Protein AF-A0ABD7Y8E2-F1 (afdb_monomer_lite)

Organism: NCBI:txid488447

Sequence (111 aa):
MESLIPVTVEYDATTGNPLPPAVVNTWRLSVGTSLFVIDILADGSWRPAYIAPKRLGGWTMDVLPNMPPTLVDIAPSVRTWARQYGANVTNRRTPARRFPAQTASSNRTPE

pLDDT: mean 74.31, std 17.09, range [36.53, 92.38]

Secondary structure (DSSP, 8-state):
----------B-TTT-PBPPPPEEEEEEEEETTEEEEEEEETTS-EEEEEEEE-TTSSEEEEEPPPBPPPSS-HHHHHHHHHGGG-S-EEEEEEE----------------

Foldseek 3Di:
DDDPPDPDFPADPPPRHGDDFDFFWWKWKDAPQKIKIWTQGPQQKIWIKIWHADPVGDIDIDTDDIGHHDPDDPVVVVVVVCCVVHDDMDIDIDGPDPPPDPPVPPPDDDD

Structure (mmCIF, N/CA/C/O backbone):
data_AF-A0ABD7Y8E2-F1
#
_entry.id   AF-A0ABD7Y8E2-F1
#
loop_
_atom_site.group_PDB
_atom_site.id
_atom_site.type_symbol
_atom_site.label_atom_id
_atom_site.label_alt_id
_atom_site.label_comp_id
_atom_site.label_asym_id
_atom_site.label_entity_id
_atom_site.label_seq_id
_atom_site.pdbx_PDB_ins_code
_atom_site.Cartn_x
_atom_site.Cartn_y
_atom_site.Cartn_z
_atom_site.occupancy
_atom_site.B_iso_or_equiv
_atom_site.auth_seq_id
_atom_site.auth_comp_id
_atom_site.auth_asym_id
_atom_site.auth_atom_id
_atom_site.pdbx_PDB_model_num
ATOM 1 N N . MET A 1 1 ? 5.286 11.992 -31.724 1.00 39.34 1 MET A N 1
ATOM 2 C CA . MET A 1 1 ? 5.824 10.636 -31.944 1.00 39.34 1 MET A CA 1
ATOM 3 C C . MET A 1 1 ? 6.011 10.038 -30.563 1.00 39.34 1 MET A C 1
ATOM 5 O O . MET A 1 1 ? 7.005 10.318 -29.909 1.00 39.34 1 MET A O 1
ATOM 9 N N . GLU A 1 2 ? 4.971 9.393 -30.042 1.00 39.41 2 GLU A N 1
ATOM 10 C CA . GLU A 1 2 ? 4.995 8.814 -28.696 1.00 39.41 2 GLU A CA 1
ATOM 11 C C . GLU A 1 2 ? 5.803 7.517 -28.757 1.00 39.41 2 GLU A C 1
ATOM 13 O O . GLU A 1 2 ? 5.449 6.586 -29.479 1.00 39.41 2 GLU A O 1
ATOM 18 N N . SER A 1 3 ? 6.94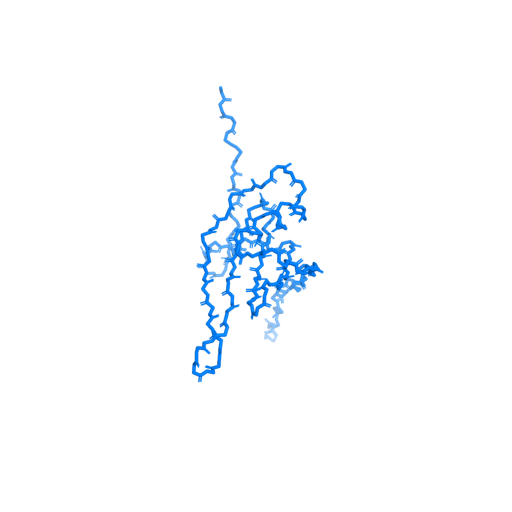9 7.498 -28.077 1.00 40.53 3 SER A N 1
ATOM 19 C CA . SER A 1 3 ? 7.791 6.310 -27.972 1.00 40.53 3 SER A CA 1
ATOM 20 C C . SER A 1 3 ? 7.110 5.323 -27.027 1.00 40.53 3 SER A C 1
ATOM 22 O O . SER A 1 3 ? 7.139 5.496 -25.808 1.00 40.53 3 SER A O 1
ATOM 24 N N . LEU A 1 4 ? 6.453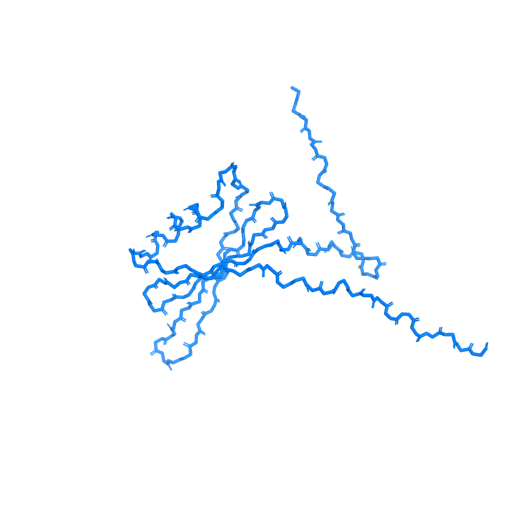 4.310 -27.591 1.00 46.62 4 LEU A N 1
ATOM 25 C CA . LEU A 1 4 ? 5.962 3.154 -26.849 1.00 46.62 4 LEU A CA 1
ATOM 26 C C . LEU A 1 4 ? 7.172 2.290 -26.488 1.00 46.62 4 LEU A C 1
ATOM 28 O O . LEU A 1 4 ? 7.611 1.460 -27.281 1.00 46.62 4 LEU A O 1
ATOM 32 N N . ILE A 1 5 ? 7.744 2.507 -25.304 1.00 50.25 5 ILE A N 1
ATOM 33 C CA . ILE A 1 5 ? 8.722 1.573 -24.741 1.00 50.25 5 ILE A CA 1
ATOM 34 C C . ILE A 1 5 ? 7.964 0.256 -24.499 1.00 50.25 5 ILE A C 1
ATOM 36 O O . ILE A 1 5 ? 6.980 0.273 -23.753 1.00 50.25 5 ILE A O 1
ATOM 40 N N . PRO A 1 6 ? 8.347 -0.873 -25.122 1.00 45.00 6 PRO A N 1
ATOM 41 C CA . PRO A 1 6 ? 7.671 -2.135 -24.873 1.00 45.00 6 PRO A CA 1
ATOM 42 C C . PRO A 1 6 ? 7.898 -2.534 -23.413 1.00 45.00 6 PRO A C 1
ATOM 44 O O . PRO A 1 6 ? 9.035 -2.690 -22.967 1.00 45.00 6 PRO A O 1
ATOM 47 N N . VAL A 1 7 ? 6.811 -2.687 -22.656 1.00 53.62 7 VAL A N 1
ATOM 48 C CA . VAL A 1 7 ? 6.859 -3.315 -21.334 1.00 53.62 7 VAL A CA 1
ATOM 49 C C . VAL A 1 7 ? 7.145 -4.795 -21.572 1.00 53.62 7 VAL A C 1
ATOM 51 O O . VAL A 1 7 ? 6.266 -5.534 -22.014 1.00 53.62 7 VAL A O 1
ATOM 54 N N . THR A 1 8 ? 8.384 -5.228 -21.340 1.00 58.47 8 THR A N 1
ATOM 55 C CA . THR A 1 8 ? 8.740 -6.649 -21.389 1.00 58.47 8 THR A CA 1
ATOM 56 C C . THR A 1 8 ? 8.017 -7.363 -20.253 1.00 58.47 8 THR A C 1
ATOM 58 O O . THR A 1 8 ? 8.401 -7.251 -19.091 1.00 58.47 8 THR A O 1
ATOM 61 N N . VAL A 1 9 ? 6.942 -8.075 -20.584 1.00 62.53 9 VAL A N 1
ATOM 62 C CA . VAL A 1 9 ? 6.290 -9.004 -19.662 1.00 62.53 9 VAL A CA 1
ATOM 63 C C . VAL A 1 9 ? 7.106 -10.289 -19.686 1.00 62.53 9 VAL A C 1
ATOM 65 O O . VAL A 1 9 ? 7.169 -10.967 -20.710 1.00 62.53 9 VAL A O 1
ATOM 68 N N . GLU A 1 10 ? 7.780 -10.597 -18.585 1.00 67.94 10 GLU A N 1
ATOM 69 C CA . GLU A 1 10 ? 8.462 -11.879 -18.428 1.00 67.94 10 GLU A CA 1
ATOM 70 C C . GLU A 1 10 ? 7.421 -12.971 -18.152 1.00 67.94 10 GLU A C 1
ATOM 72 O O . GLU A 1 10 ? 6.438 -12.723 -17.457 1.00 67.94 10 GLU A O 1
ATOM 77 N N . TYR A 1 11 ? 7.614 -14.171 -18.696 1.00 71.88 11 TYR A N 1
ATOM 78 C CA . TYR A 1 11 ? 6.691 -15.298 -18.535 1.00 71.88 11 TYR A CA 1
ATOM 79 C C . TYR A 1 11 ? 7.379 -16.446 -17.800 1.00 71.88 11 TYR A C 1
ATOM 81 O O . TYR A 1 11 ? 8.567 -16.707 -17.996 1.00 71.88 11 TYR A O 1
ATOM 89 N N . ASP A 1 12 ? 6.624 -17.150 -16.962 1.00 69.12 12 ASP A N 1
ATOM 90 C CA . ASP A 1 12 ? 7.056 -18.403 -16.363 1.00 69.12 12 ASP A CA 1
ATOM 91 C C . ASP A 1 12 ? 7.154 -19.473 -17.460 1.00 69.12 12 ASP A C 1
ATOM 93 O O . ASP A 1 12 ? 6.158 -19.831 -18.090 1.00 69.12 12 ASP A O 1
ATOM 97 N N . ALA A 1 13 ? 8.359 -19.995 -17.692 1.00 73.06 13 ALA A N 1
ATOM 98 C CA . ALA A 1 13 ? 8.631 -20.942 -18.775 1.00 73.06 13 ALA A CA 1
ATOM 99 C C . ALA A 1 13 ? 7.920 -22.304 -18.618 1.00 73.06 13 ALA A C 1
ATOM 101 O O . ALA A 1 13 ? 7.904 -23.095 -19.558 1.00 73.06 13 ALA A O 1
ATOM 102 N N . THR A 1 14 ? 7.334 -22.584 -17.451 1.00 73.31 14 THR A N 1
ATOM 103 C CA . THR A 1 14 ? 6.671 -23.858 -17.137 1.00 73.31 14 THR A CA 1
ATOM 104 C C . THR A 1 14 ? 5.156 -23.755 -17.281 1.00 73.31 14 THR A C 1
ATOM 106 O O . THR A 1 14 ? 4.499 -24.709 -17.689 1.00 73.31 14 THR A O 1
ATOM 109 N N . THR A 1 15 ? 4.587 -22.599 -16.940 1.00 77.81 15 THR A N 1
ATOM 110 C CA . THR A 1 15 ? 3.136 -22.377 -16.890 1.00 77.81 15 THR A CA 1
ATOM 111 C C . THR A 1 15 ? 2.629 -21.423 -17.966 1.00 77.81 15 THR A C 1
ATOM 113 O O . THR A 1 15 ? 1.422 -21.334 -18.167 1.00 77.81 15 THR A O 1
ATOM 116 N N . GLY A 1 16 ? 3.520 -20.701 -18.655 1.00 77.12 16 GLY A N 1
ATOM 117 C CA . GLY A 1 16 ? 3.164 -19.690 -19.654 1.00 77.12 16 GLY A CA 1
ATOM 118 C C . GLY A 1 16 ? 2.460 -18.462 -19.070 1.00 77.12 16 GLY A C 1
ATOM 119 O O . GLY A 1 16 ? 2.008 -17.600 -19.820 1.00 77.12 16 GLY A O 1
ATOM 120 N N . ASN A 1 17 ? 2.355 -18.366 -17.743 1.00 75.94 17 ASN A N 1
ATOM 121 C CA . ASN A 1 17 ? 1.741 -17.231 -17.073 1.00 75.94 17 ASN A CA 1
ATOM 122 C C . ASN A 1 17 ? 2.739 -16.075 -16.966 1.00 75.94 17 ASN A C 1
ATOM 124 O O . ASN A 1 17 ? 3.932 -16.323 -16.768 1.00 75.94 17 ASN A O 1
ATOM 128 N N . PRO A 1 18 ? 2.282 -14.815 -17.057 1.00 74.44 18 PRO A N 1
ATOM 129 C CA . PRO A 1 18 ? 3.153 -13.677 -16.811 1.00 74.44 18 PRO A CA 1
ATOM 130 C C . PRO A 1 18 ? 3.715 -13.774 -15.391 1.00 74.44 18 PRO A C 1
ATOM 132 O O . PRO A 1 18 ? 2.975 -14.024 -14.432 1.00 74.44 18 PRO A O 1
ATOM 135 N N . LEU A 1 19 ? 5.026 -13.585 -15.256 1.00 76.50 19 LEU A N 1
ATOM 136 C CA . LEU A 1 19 ? 5.668 -13.508 -13.957 1.00 76.50 19 LEU A CA 1
ATOM 137 C C . LEU A 1 19 ? 5.035 -12.358 -13.169 1.00 76.50 19 LEU A C 1
ATOM 139 O O . LEU A 1 19 ? 4.781 -11.279 -13.721 1.00 76.50 19 LEU A O 1
ATOM 143 N N . PRO A 1 20 ? 4.760 -12.561 -11.869 1.00 71.31 20 PRO A N 1
ATOM 144 C CA . PRO A 1 20 ? 4.295 -11.471 -11.039 1.00 71.31 20 PRO A CA 1
ATOM 145 C C . PRO A 1 20 ? 5.367 -10.369 -11.044 1.00 71.31 20 PRO A C 1
ATOM 147 O O . PRO A 1 20 ? 6.551 -10.674 -10.882 1.00 71.31 20 PRO A O 1
ATOM 150 N N . PRO A 1 21 ? 4.983 -9.094 -11.222 1.00 78.56 21 PRO A N 1
ATOM 151 C CA . PRO A 1 21 ? 5.950 -8.009 -11.280 1.00 78.56 21 PRO A CA 1
ATOM 152 C C . PRO A 1 21 ? 6.794 -7.965 -10.008 1.00 78.56 21 PRO A C 1
ATOM 154 O O . PRO A 1 21 ? 6.284 -8.093 -8.891 1.00 78.56 21 PRO A O 1
ATOM 157 N N . ALA A 1 22 ? 8.099 -7.791 -10.199 1.00 83.56 22 ALA A N 1
ATOM 158 C CA . ALA A 1 22 ? 9.072 -7.860 -9.123 1.00 83.56 22 ALA A CA 1
ATOM 159 C C . ALA A 1 22 ? 8.870 -6.720 -8.114 1.00 83.56 22 ALA A C 1
ATOM 161 O O . ALA A 1 22 ? 8.898 -5.542 -8.476 1.00 83.56 22 ALA A O 1
ATOM 162 N N . VAL A 1 23 ? 8.714 -7.073 -6.836 1.00 86.31 23 VAL A N 1
ATOM 163 C CA . VAL A 1 23 ? 8.678 -6.113 -5.725 1.00 86.31 23 VAL A CA 1
ATOM 164 C C . VAL A 1 23 ? 10.110 -5.736 -5.351 1.00 86.31 23 VAL A C 1
ATOM 166 O O . VAL A 1 23 ? 10.901 -6.587 -4.946 1.00 86.31 23 VAL A O 1
ATOM 169 N N . VAL A 1 24 ? 10.449 -4.452 -5.453 1.00 86.00 24 VAL A N 1
ATOM 170 C CA . VAL A 1 24 ? 11.784 -3.931 -5.114 1.00 86.00 24 VAL A CA 1
ATOM 171 C C . VAL A 1 24 ? 11.869 -3.438 -3.673 1.00 86.00 24 VAL A C 1
ATOM 173 O O . VAL A 1 24 ? 12.942 -3.429 -3.065 1.00 86.00 24 VAL A O 1
ATOM 176 N N . ASN A 1 25 ? 10.746 -3.014 -3.094 1.00 84.75 25 ASN A N 1
ATOM 177 C CA . ASN A 1 25 ? 10.710 -2.452 -1.752 1.00 84.75 25 ASN A CA 1
ATOM 178 C C . ASN A 1 25 ? 9.317 -2.589 -1.139 1.00 84.75 25 ASN A C 1
ATOM 180 O O . ASN A 1 25 ? 8.331 -2.379 -1.837 1.00 84.75 25 ASN A O 1
ATOM 184 N N . THR A 1 26 ? 9.246 -2.842 0.167 1.00 88.94 26 THR A N 1
ATOM 185 C CA . THR A 1 26 ? 7.975 -2.903 0.893 1.00 88.94 26 THR A CA 1
ATOM 186 C C . THR A 1 26 ? 7.971 -1.869 2.012 1.00 88.94 26 THR A C 1
ATOM 188 O O . THR A 1 26 ? 8.826 -1.853 2.906 1.00 88.94 26 THR A O 1
ATOM 191 N N . TRP A 1 27 ? 6.976 -0.993 1.989 1.00 88.31 27 TRP A N 1
ATOM 192 C CA . TRP A 1 27 ? 6.735 -0.023 3.048 1.00 88.31 27 TRP A CA 1
ATOM 193 C C . TRP A 1 27 ? 5.679 -0.550 4.006 1.00 88.31 27 TRP A C 1
ATOM 195 O O . TRP A 1 27 ? 4.618 -0.999 3.582 1.00 88.31 27 TRP A O 1
ATOM 205 N N . ARG A 1 28 ? 5.967 -0.478 5.307 1.00 89.69 28 ARG A N 1
ATOM 206 C CA . ARG A 1 28 ? 5.000 -0.777 6.362 1.00 89.69 28 ARG A CA 1
ATOM 207 C C . ARG A 1 28 ? 4.716 0.491 7.139 1.00 89.69 28 ARG A C 1
ATOM 209 O O . ARG A 1 28 ? 5.635 1.108 7.682 1.00 89.69 28 ARG A O 1
ATOM 216 N N . LEU A 1 29 ? 3.451 0.875 7.179 1.00 88.12 29 LEU A N 1
ATOM 217 C CA . LEU A 1 29 ? 2.997 2.068 7.875 1.00 88.12 29 LEU A CA 1
ATOM 218 C C . LEU A 1 29 ? 2.000 1.682 8.953 1.00 88.12 29 LEU A C 1
ATOM 220 O O . LEU A 1 29 ? 1.164 0.809 8.734 1.00 88.12 29 LEU A O 1
ATOM 224 N N . SER A 1 30 ? 2.055 2.383 10.075 1.00 86.56 30 SER A N 1
ATOM 225 C CA .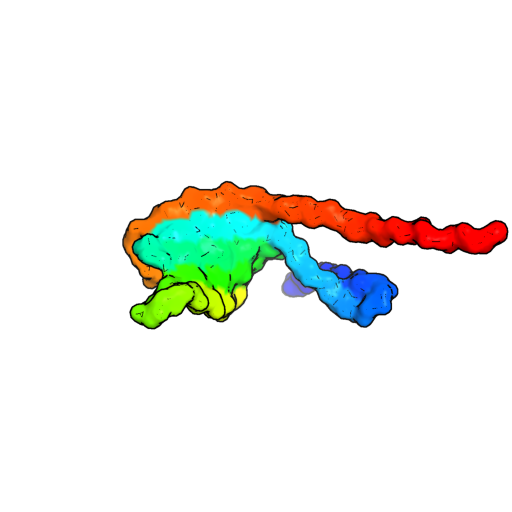 SER A 1 30 ? 1.005 2.357 11.087 1.00 86.56 30 SER A CA 1
ATOM 226 C C . SER A 1 30 ? 0.302 3.706 11.083 1.00 86.56 30 SER A C 1
ATOM 228 O O . SER A 1 30 ? 0.969 4.743 11.148 1.00 86.56 30 SER A O 1
ATOM 230 N N . VAL A 1 31 ? -1.027 3.693 11.001 1.00 83.75 31 VAL A N 1
ATOM 231 C CA . VAL A 1 31 ? -1.878 4.886 11.071 1.00 83.75 31 VAL A CA 1
ATOM 232 C C . VAL A 1 31 ? -2.984 4.615 12.084 1.00 83.75 31 VAL A C 1
ATOM 234 O O . VAL A 1 31 ? -3.905 3.837 11.833 1.00 83.75 31 VAL A O 1
ATOM 237 N N . GLY A 1 32 ? -2.866 5.217 13.269 1.00 83.19 32 GLY A N 1
ATOM 238 C CA . GLY A 1 32 ? -3.722 4.862 14.403 1.00 83.19 32 GLY A CA 1
ATOM 239 C C . GLY A 1 32 ? -3.571 3.380 14.771 1.00 83.19 32 GLY A C 1
ATOM 240 O O . GLY A 1 32 ? -2.467 2.923 15.052 1.00 83.19 32 GLY A O 1
ATOM 241 N N . THR A 1 33 ? -4.675 2.630 14.754 1.00 82.81 33 THR A N 1
ATOM 242 C CA . THR A 1 33 ? -4.711 1.175 15.012 1.00 82.81 33 THR A CA 1
ATOM 243 C C . THR A 1 33 ? -4.601 0.320 13.748 1.00 82.81 33 THR A C 1
ATOM 245 O O . THR A 1 33 ? -4.621 -0.908 13.838 1.00 82.81 33 THR A O 1
ATOM 248 N N . SER A 1 34 ? -4.484 0.950 12.579 1.00 86.50 34 SER A N 1
ATOM 249 C CA . SER A 1 34 ? -4.449 0.272 11.286 1.00 86.50 34 SER A CA 1
ATOM 250 C C . SER A 1 34 ? -3.035 0.215 10.723 1.00 86.50 34 SER A C 1
ATOM 252 O O . SER A 1 34 ? -2.179 1.050 11.028 1.00 86.50 34 SER A O 1
ATOM 254 N N . LEU A 1 35 ? -2.797 -0.775 9.872 1.00 89.56 35 LEU A N 1
ATOM 255 C CA . LEU A 1 35 ? -1.537 -1.017 9.190 1.00 89.56 35 LEU A CA 1
ATOM 256 C C . LEU A 1 35 ? -1.733 -0.891 7.680 1.00 89.56 35 LEU A C 1
ATOM 258 O O . LEU A 1 35 ? -2.749 -1.310 7.134 1.00 89.56 35 LEU A O 1
ATOM 262 N N . PHE A 1 36 ? -0.724 -0.364 7.000 1.00 89.81 36 PHE A N 1
ATOM 263 C CA . PHE A 1 36 ? -0.634 -0.390 5.547 1.00 89.81 36 PHE A CA 1
ATOM 264 C C . PHE A 1 36 ? 0.638 -1.114 5.133 1.00 89.81 36 PHE A C 1
ATOM 266 O O . PHE A 1 36 ? 1.712 -0.865 5.687 1.00 89.81 36 PHE A O 1
ATOM 273 N N . VAL A 1 37 ? 0.515 -1.990 4.143 1.00 90.88 37 VAL A N 1
ATOM 274 C CA . VAL A 1 37 ? 1.638 -2.646 3.471 1.00 90.88 37 VAL A CA 1
ATOM 275 C C . VAL A 1 37 ? 1.616 -2.191 2.024 1.00 90.88 37 VAL A C 1
ATOM 277 O O . VAL A 1 37 ? 0.596 -2.322 1.361 1.00 90.88 37 VAL A O 1
ATOM 280 N N . ILE A 1 38 ? 2.710 -1.608 1.549 1.00 91.31 38 ILE A N 1
ATOM 281 C CA . ILE A 1 38 ? 2.788 -1.054 0.198 1.00 91.31 38 ILE A CA 1
ATOM 282 C C . ILE A 1 38 ? 3.996 -1.661 -0.485 1.00 91.31 38 ILE A C 1
ATOM 284 O O . ILE A 1 38 ? 5.138 -1.341 -0.141 1.00 91.31 38 ILE A O 1
ATOM 288 N N . ASP A 1 39 ? 3.729 -2.518 -1.456 1.00 91.31 39 ASP A N 1
ATOM 289 C CA . ASP A 1 39 ? 4.763 -3.058 -2.321 1.00 91.31 39 ASP A CA 1
ATOM 290 C C . ASP A 1 39 ? 5.022 -2.086 -3.466 1.00 91.31 39 ASP A C 1
ATOM 292 O O . ASP A 1 39 ? 4.101 -1.634 -4.145 1.00 91.31 39 ASP A O 1
ATOM 296 N N . ILE A 1 40 ? 6.292 -1.754 -3.659 1.00 89.00 40 ILE A N 1
ATOM 297 C CA . ILE A 1 40 ? 6.781 -0.954 -4.775 1.00 89.00 40 ILE A CA 1
ATOM 298 C C . ILE A 1 40 ? 7.343 -1.922 -5.798 1.00 89.00 40 ILE A C 1
ATOM 300 O O . ILE A 1 40 ? 8.233 -2.717 -5.476 1.00 89.00 40 ILE A O 1
ATOM 304 N N . LEU A 1 41 ? 6.826 -1.852 -7.014 1.00 88.81 41 LEU A N 1
ATOM 305 C CA . LEU A 1 41 ? 7.246 -2.693 -8.121 1.00 88.81 41 LEU A CA 1
ATOM 306 C C . LEU A 1 41 ? 8.457 -2.090 -8.840 1.00 88.81 41 LEU A C 1
ATOM 308 O O . LEU A 1 41 ? 8.782 -0.913 -8.674 1.00 88.81 41 LEU A O 1
ATOM 312 N N . ALA A 1 42 ? 9.139 -2.906 -9.641 1.00 84.69 42 ALA A N 1
ATOM 313 C CA . ALA A 1 42 ? 10.309 -2.488 -10.412 1.00 84.69 42 ALA A CA 1
ATOM 314 C C . ALA A 1 42 ? 10.011 -1.375 -11.434 1.00 84.69 42 ALA A C 1
ATOM 316 O O . ALA A 1 42 ? 10.888 -0.567 -11.721 1.00 84.69 42 ALA A O 1
ATOM 317 N N . ASP A 1 43 ? 8.775 -1.297 -11.932 1.00 82.94 43 ASP A N 1
ATOM 318 C CA . ASP A 1 43 ? 8.298 -0.216 -12.806 1.00 82.94 43 ASP A CA 1
ATOM 319 C C . ASP A 1 43 ? 7.953 1.080 -12.041 1.00 82.94 43 ASP A C 1
ATOM 321 O O . ASP A 1 43 ? 7.556 2.077 -12.639 1.00 82.94 43 ASP A O 1
ATOM 325 N N . GLY A 1 44 ? 8.098 1.072 -10.712 1.00 82.94 44 GLY A N 1
ATOM 326 C CA . GLY A 1 44 ? 7.799 2.192 -9.829 1.00 82.94 44 GLY A CA 1
ATOM 327 C C . GLY A 1 44 ? 6.333 2.304 -9.411 1.00 82.94 44 GLY A C 1
ATOM 328 O O . GLY A 1 44 ? 6.039 3.174 -8.590 1.00 82.94 44 GLY A O 1
ATOM 329 N N . SER A 1 45 ? 5.430 1.457 -9.921 1.00 88.62 45 SER A N 1
ATOM 330 C CA . SER A 1 45 ? 4.021 1.385 -9.504 1.00 88.62 45 SER A CA 1
ATOM 331 C C . SER A 1 45 ? 3.869 0.758 -8.120 1.00 88.62 45 SER A C 1
ATOM 333 O O . SER A 1 45 ? 4.769 0.066 -7.628 1.00 88.62 45 SER A O 1
ATOM 335 N N . TRP A 1 46 ? 2.767 1.066 -7.428 1.00 91.06 46 TRP A N 1
ATOM 336 C CA . TRP A 1 46 ? 2.579 0.648 -6.036 1.00 91.06 46 TRP A CA 1
ATOM 337 C C . TRP A 1 46 ? 1.330 -0.203 -5.865 1.00 91.06 46 TRP A C 1
ATOM 339 O O . TRP A 1 46 ? 0.284 0.069 -6.458 1.00 91.06 46 TRP A O 1
ATOM 349 N N . ARG A 1 47 ? 1.424 -1.186 -4.971 1.00 92.00 47 ARG A N 1
ATOM 350 C CA . ARG A 1 47 ? 0.331 -2.076 -4.577 1.00 92.00 47 ARG A CA 1
ATOM 351 C C . ARG A 1 47 ? 0.066 -1.927 -3.082 1.00 92.00 47 ARG A C 1
ATOM 353 O O . ARG A 1 47 ? 0.723 -2.590 -2.276 1.00 92.00 47 ARG A O 1
ATOM 360 N N . PRO A 1 48 ? -0.828 -1.008 -2.692 1.00 92.38 48 PRO A N 1
ATOM 361 C CA . PRO A 1 48 ? -1.171 -0.814 -1.299 1.00 92.38 48 PRO A CA 1
ATOM 362 C C . PRO A 1 48 ? -2.194 -1.853 -0.825 1.00 92.38 48 PRO A C 1
ATOM 364 O O . PRO A 1 48 ? -3.177 -2.155 -1.496 1.00 92.38 48 PRO A O 1
ATOM 367 N N . ALA A 1 49 ? -1.994 -2.345 0.387 1.00 92.06 49 ALA A N 1
ATOM 368 C CA . ALA A 1 49 ? -2.960 -3.122 1.138 1.00 92.06 49 ALA A CA 1
ATOM 369 C C . ALA A 1 49 ? -3.182 -2.474 2.502 1.00 92.06 49 ALA A C 1
ATOM 371 O O . ALA A 1 49 ? -2.243 -2.017 3.162 1.00 92.06 49 ALA A O 1
ATOM 372 N N . TYR A 1 50 ? -4.439 -2.444 2.914 1.00 90.50 50 TYR A N 1
ATOM 373 C CA . TYR A 1 50 ? -4.895 -1.949 4.199 1.00 90.50 50 TYR A CA 1
ATOM 374 C C . TYR A 1 50 ? -5.207 -3.123 5.115 1.00 90.50 50 TYR A C 1
ATOM 376 O O . TYR A 1 50 ? -5.816 -4.098 4.688 1.00 90.50 50 TYR A O 1
ATOM 384 N N . ILE A 1 51 ? -4.791 -3.034 6.373 1.00 90.75 51 ILE A N 1
ATOM 385 C CA . ILE A 1 51 ? -5.046 -4.049 7.386 1.00 90.75 51 ILE A CA 1
ATOM 386 C C . ILE A 1 51 ? -5.572 -3.349 8.636 1.00 90.75 51 ILE A C 1
ATOM 388 O O . ILE A 1 51 ? -4.889 -2.504 9.214 1.00 90.75 51 ILE A O 1
ATOM 392 N N . ALA A 1 52 ? -6.770 -3.709 9.083 1.00 89.69 52 ALA A N 1
ATOM 393 C CA . ALA A 1 52 ? -7.402 -3.069 10.233 1.00 89.69 52 ALA A CA 1
ATOM 394 C C . ALA A 1 52 ? -8.029 -4.063 11.204 1.00 89.69 52 ALA A C 1
ATOM 396 O O . ALA A 1 52 ? -8.454 -5.147 10.796 1.00 89.69 52 ALA A O 1
ATOM 397 N N . PRO A 1 53 ? -8.104 -3.715 12.497 1.00 86.06 53 PRO A N 1
ATOM 398 C CA . PRO A 1 53 ? -8.770 -4.553 13.476 1.00 86.06 53 PRO A CA 1
ATOM 399 C C . PRO A 1 53 ? -10.278 -4.598 13.202 1.00 86.06 53 PRO A C 1
ATOM 401 O O . PRO A 1 53 ? -10.920 -3.579 12.938 1.00 86.06 53 PRO A O 1
ATOM 404 N N . LYS A 1 54 ? -10.866 -5.789 13.298 1.00 87.06 54 LYS A N 1
ATOM 405 C CA . LYS A 1 54 ? -12.319 -5.984 13.254 1.00 87.06 54 LYS A CA 1
ATOM 406 C C . LYS A 1 54 ? -12.927 -5.707 14.628 1.00 87.06 54 LYS A C 1
ATOM 408 O O . LYS A 1 54 ? -12.314 -5.969 15.660 1.00 87.06 54 LYS A O 1
ATOM 413 N N . ARG A 1 55 ? -14.184 -5.252 14.641 1.00 78.31 55 ARG A N 1
ATOM 414 C CA . ARG A 1 55 ? -14.933 -4.936 15.875 1.00 78.31 55 ARG A CA 1
ATOM 415 C C . ARG A 1 55 ? -15.089 -6.113 16.847 1.00 78.31 55 ARG A C 1
ATOM 417 O O . ARG A 1 55 ? -15.213 -5.877 18.040 1.00 78.31 55 ARG A O 1
ATOM 424 N N . LEU A 1 56 ? -15.085 -7.350 16.350 1.00 83.25 56 LEU A N 1
ATOM 425 C CA . LEU A 1 56 ? -15.297 -8.572 17.143 1.00 83.25 56 LEU A CA 1
ATOM 426 C C . LEU A 1 56 ? -13.996 -9.352 17.408 1.00 83.25 56 LEU A C 1
ATOM 428 O O . LEU A 1 56 ? -14.038 -10.533 17.739 1.00 83.25 56 LEU A O 1
ATOM 432 N N . GLY A 1 57 ? -12.840 -8.701 17.251 1.00 78.88 57 GLY A N 1
ATOM 433 C CA . GLY A 1 57 ? -11.536 -9.356 17.302 1.00 78.88 57 GLY A CA 1
ATOM 434 C C . GLY A 1 57 ? -11.097 -9.895 15.938 1.00 78.88 57 GLY A C 1
ATOM 435 O O . GLY A 1 57 ? -11.907 -10.209 15.064 1.00 78.88 57 GLY A O 1
ATOM 436 N N . GLY A 1 58 ? -9.781 -9.955 15.737 1.00 86.75 58 GLY A N 1
ATOM 437 C CA . GLY A 1 58 ? -9.163 -10.321 14.461 1.00 86.75 58 GLY A CA 1
ATOM 438 C C . GLY A 1 58 ? -8.889 -9.126 13.546 1.00 86.75 58 GLY A C 1
ATOM 439 O O . GLY A 1 58 ? -9.168 -7.977 13.884 1.00 86.75 58 GLY A O 1
ATOM 440 N N . TRP A 1 59 ? -8.318 -9.411 12.378 1.00 89.81 59 TRP A N 1
ATOM 441 C CA . TRP A 1 59 ? -7.905 -8.408 11.397 1.00 89.81 59 TRP A CA 1
ATOM 442 C C . TRP A 1 59 ? -8.663 -8.600 10.081 1.00 89.81 59 TRP A C 1
ATOM 444 O O . TRP A 1 59 ? -9.038 -9.717 9.715 1.00 89.81 59 TRP A O 1
ATOM 454 N N . THR A 1 60 ? -8.929 -7.502 9.384 1.00 90.50 60 THR A N 1
ATOM 455 C CA . THR A 1 60 ? -9.348 -7.487 7.982 1.00 90.50 60 THR A CA 1
ATOM 456 C C . THR A 1 60 ? -8.185 -7.023 7.130 1.00 90.50 60 THR A C 1
ATOM 458 O O . THR A 1 60 ? -7.386 -6.217 7.600 1.00 90.50 60 THR A O 1
ATOM 461 N N . MET A 1 61 ? -8.096 -7.535 5.908 1.00 92.31 61 MET A N 1
ATOM 462 C CA .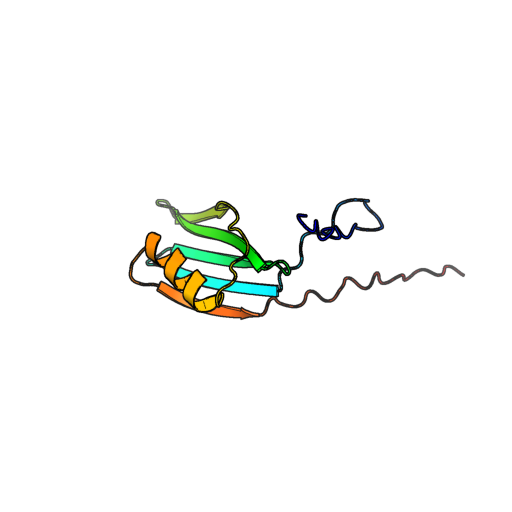 MET A 1 61 ? -7.153 -7.069 4.903 1.00 92.31 61 MET A CA 1
ATOM 463 C C . MET A 1 61 ? -7.938 -6.719 3.647 1.00 92.31 61 MET A C 1
ATOM 465 O O . MET A 1 61 ? -8.675 -7.563 3.144 1.00 92.31 61 MET A O 1
ATOM 469 N N . ASP A 1 62 ? -7.737 -5.508 3.145 1.00 90.69 62 ASP A N 1
ATOM 470 C CA . ASP A 1 62 ? -8.345 -5.011 1.919 1.00 90.69 62 ASP A CA 1
ATOM 471 C C . ASP A 1 62 ? -7.243 -4.556 0.962 1.00 90.69 62 ASP A C 1
ATOM 473 O O . ASP A 1 62 ? -6.351 -3.783 1.327 1.00 90.69 62 ASP A O 1
ATOM 477 N N . VAL A 1 63 ? -7.288 -5.052 -0.274 1.00 90.75 63 VAL A N 1
ATOM 478 C CA . VAL A 1 63 ? -6.391 -4.592 -1.338 1.00 90.75 63 VAL A CA 1
ATOM 479 C C . VAL A 1 63 ? -6.933 -3.271 -1.864 1.00 90.75 63 VAL A C 1
ATOM 481 O O . VAL A 1 63 ? -8.094 -3.177 -2.259 1.00 90.75 63 VAL A O 1
ATOM 484 N N . LEU A 1 64 ? -6.093 -2.242 -1.841 1.00 90.00 64 LEU A N 1
ATOM 485 C CA . LEU A 1 64 ? -6.443 -0.918 -2.333 1.00 90.00 64 LEU A CA 1
ATOM 486 C C . LEU A 1 64 ? -6.099 -0.804 -3.828 1.00 90.00 64 LEU A C 1
ATOM 488 O O . LEU A 1 64 ? -5.301 -1.593 -4.339 1.00 90.00 64 LEU A O 1
ATOM 492 N N . PRO A 1 65 ? -6.680 0.174 -4.547 1.00 90.25 65 PRO A N 1
ATOM 493 C CA . PRO A 1 65 ? -6.338 0.408 -5.943 1.00 90.25 65 PRO A CA 1
ATOM 494 C C . PRO A 1 65 ? -4.830 0.593 -6.144 1.00 90.25 65 PRO A C 1
ATOM 496 O O . PRO A 1 65 ? -4.172 1.302 -5.377 1.00 90.25 65 PRO A O 1
ATOM 499 N N . ASN A 1 66 ? -4.297 -0.030 -7.196 1.00 90.00 66 ASN A N 1
ATOM 500 C CA . ASN A 1 66 ? -2.899 0.143 -7.576 1.00 90.00 66 ASN A CA 1
ATOM 501 C C . ASN A 1 66 ? -2.638 1.607 -7.933 1.00 90.00 66 ASN A C 1
ATOM 503 O O . ASN A 1 66 ? -3.427 2.230 -8.648 1.00 90.00 66 ASN A O 1
ATOM 507 N N . MET A 1 67 ? -1.512 2.136 -7.466 1.00 88.00 67 MET A N 1
ATOM 508 C CA . MET A 1 67 ? -1.097 3.498 -7.784 1.00 88.00 67 MET A CA 1
ATOM 509 C C . MET A 1 67 ? -0.128 3.480 -8.967 1.00 88.00 67 MET A C 1
ATOM 511 O O . MET A 1 67 ? 0.721 2.583 -9.047 1.00 88.00 67 MET A O 1
ATOM 515 N N . PRO A 1 68 ? -0.228 4.464 -9.877 1.00 84.69 68 PRO A N 1
ATOM 516 C CA . PRO A 1 68 ? 0.702 4.582 -10.988 1.00 84.69 68 PRO A CA 1
ATOM 517 C C . PRO A 1 68 ? 2.127 4.870 -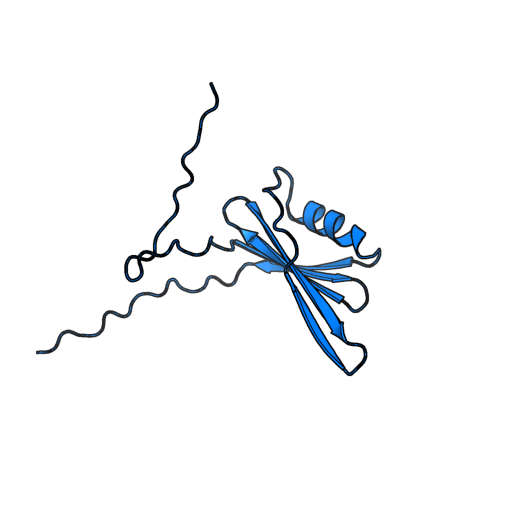10.485 1.00 84.69 68 PRO A C 1
ATOM 519 O O . PRO A 1 68 ? 2.302 5.309 -9.342 1.00 84.69 68 PRO A O 1
ATOM 522 N N . PRO A 1 69 ? 3.151 4.660 -11.329 1.00 82.44 69 PRO A N 1
ATOM 523 C CA . PRO A 1 69 ? 4.523 4.996 -10.986 1.00 82.44 69 PRO A CA 1
ATOM 524 C C . PRO A 1 69 ? 4.685 6.458 -10.573 1.00 82.44 69 PRO A C 1
ATOM 526 O O . PRO A 1 69 ? 4.182 7.364 -11.240 1.00 82.44 69 PRO A O 1
ATOM 529 N N . THR A 1 70 ? 5.419 6.704 -9.487 1.00 74.81 70 THR A N 1
ATOM 530 C CA . THR A 1 70 ? 5.736 8.070 -9.050 1.00 74.81 70 THR A CA 1
ATOM 531 C C . THR A 1 70 ? 7.109 8.482 -9.566 1.00 74.81 70 THR A C 1
ATOM 533 O O . THR A 1 70 ? 8.096 7.812 -9.278 1.00 74.81 70 THR A O 1
ATOM 536 N N . LEU A 1 71 ? 7.195 9.621 -10.258 1.00 65.44 71 LEU A N 1
ATOM 537 C CA . LEU A 1 71 ? 8.467 10.200 -10.731 1.00 65.44 71 LEU A CA 1
ATOM 538 C C . LEU A 1 71 ? 9.286 10.888 -9.617 1.00 65.44 71 LEU A C 1
ATOM 540 O O . LEU A 1 71 ? 10.396 11.351 -9.857 1.00 65.44 71 LEU A O 1
ATOM 544 N N . VAL A 1 72 ? 8.726 10.985 -8.409 1.00 71.88 72 VAL A N 1
ATOM 545 C CA . VAL A 1 72 ? 9.304 11.651 -7.230 1.00 71.88 72 VAL A CA 1
ATOM 546 C C . VAL A 1 72 ? 9.770 10.594 -6.226 1.00 71.88 72 VAL A C 1
ATOM 548 O O . VAL A 1 72 ? 9.318 9.449 -6.277 1.00 71.88 72 VAL A O 1
ATOM 551 N N . ASP A 1 73 ? 10.633 10.976 -5.278 1.00 79.62 73 ASP A N 1
ATOM 552 C CA . ASP A 1 73 ? 11.056 10.116 -4.171 1.00 79.62 73 ASP A CA 1
ATOM 553 C C . ASP A 1 73 ? 9.879 9.346 -3.544 1.00 79.62 73 ASP A C 1
ATOM 555 O O . ASP A 1 73 ? 8.886 9.911 -3.070 1.00 79.62 73 ASP A O 1
ATOM 559 N N . ILE A 1 74 ? 10.014 8.020 -3.504 1.00 77.19 74 ILE A N 1
ATOM 560 C CA . ILE A 1 74 ? 8.952 7.104 -3.068 1.00 77.19 74 ILE A CA 1
ATOM 561 C C . ILE A 1 74 ? 8.619 7.305 -1.582 1.00 77.19 74 ILE A C 1
ATOM 563 O O . ILE A 1 74 ? 7.459 7.269 -1.187 1.00 77.19 74 ILE A O 1
ATOM 567 N N . ALA A 1 75 ? 9.624 7.548 -0.737 1.00 79.00 75 ALA A N 1
ATOM 568 C CA . ALA A 1 75 ? 9.457 7.679 0.712 1.00 79.00 75 ALA A CA 1
ATOM 569 C C . ALA A 1 75 ? 8.509 8.821 1.152 1.00 79.00 75 ALA A C 1
ATOM 571 O O . ALA A 1 75 ? 7.554 8.549 1.893 1.00 79.00 75 ALA A O 1
ATOM 572 N N . PRO A 1 76 ? 8.721 10.089 0.735 1.00 82.00 76 PRO A N 1
ATOM 573 C CA . PRO A 1 76 ? 7.803 11.178 1.057 1.00 82.00 76 PRO A CA 1
ATOM 574 C C . PRO A 1 76 ? 6.438 10.978 0.401 1.00 82.00 76 PRO A C 1
ATOM 576 O O . PRO A 1 76 ? 5.421 11.254 1.034 1.00 82.00 76 PRO A O 1
ATOM 579 N N . SER A 1 77 ? 6.402 10.432 -0.814 1.00 85.12 77 SER A N 1
ATOM 580 C CA . SER A 1 77 ? 5.162 10.157 -1.538 1.00 85.12 77 SER A CA 1
ATOM 581 C C . SER A 1 77 ? 4.284 9.148 -0.775 1.00 85.12 77 SER A C 1
ATOM 583 O O . SER A 1 77 ? 3.099 9.396 -0.559 1.00 85.12 77 SER A O 1
ATOM 585 N N . VAL A 1 78 ? 4.879 8.061 -0.260 1.00 83.06 78 VAL A N 1
ATOM 586 C CA . VAL A 1 78 ? 4.200 7.041 0.558 1.00 83.06 78 VAL A CA 1
ATOM 587 C C . VAL A 1 78 ? 3.625 7.662 1.831 1.00 83.06 78 VAL A C 1
ATOM 589 O O . VAL A 1 78 ? 2.490 7.379 2.219 1.00 83.06 78 VAL A O 1
ATOM 592 N N . ARG A 1 79 ? 4.392 8.544 2.483 1.00 81.44 79 ARG A N 1
ATOM 593 C CA . ARG A 1 79 ? 3.949 9.228 3.702 1.00 81.44 79 ARG A CA 1
ATOM 594 C C . ARG A 1 79 ? 2.801 10.199 3.428 1.00 81.44 79 ARG A C 1
ATOM 596 O O . ARG A 1 79 ? 1.861 10.237 4.215 1.00 81.44 79 ARG A O 1
ATOM 603 N N . THR A 1 80 ? 2.879 10.978 2.350 1.00 85.44 80 THR A N 1
ATOM 604 C CA . THR A 1 80 ? 1.828 11.923 1.945 1.00 85.44 80 THR A CA 1
ATOM 605 C C . THR A 1 80 ? 0.540 11.193 1.602 1.00 85.44 80 THR A C 1
ATOM 607 O O . THR A 1 80 ? -0.510 11.570 2.113 1.00 85.44 80 THR A O 1
ATOM 610 N N . TRP A 1 81 ? 0.623 10.109 0.829 1.00 85.94 81 TRP A N 1
ATOM 611 C CA . TRP A 1 81 ? -0.523 9.251 0.538 1.00 85.94 81 TRP A CA 1
ATOM 612 C C . TRP A 1 81 ? -1.175 8.722 1.819 1.00 85.94 81 TRP A C 1
ATOM 614 O O . TRP A 1 81 ? -2.376 8.872 2.007 1.00 85.94 81 TRP A O 1
ATOM 624 N N . ALA A 1 82 ? -0.389 8.192 2.759 1.00 84.00 82 ALA A N 1
ATOM 625 C CA . ALA A 1 82 ? -0.927 7.607 3.986 1.00 84.00 82 ALA A CA 1
ATOM 626 C C . ALA A 1 82 ? -1.642 8.611 4.905 1.00 84.00 82 ALA A C 1
ATOM 628 O O . ALA A 1 82 ? -2.515 8.218 5.679 1.00 84.00 82 ALA A O 1
ATOM 629 N N . ARG A 1 83 ? -1.314 9.908 4.808 1.00 84.44 83 ARG A N 1
ATOM 630 C CA . ARG A 1 83 ? -1.968 10.960 5.604 1.00 84.44 83 ARG A CA 1
ATOM 631 C C . ARG A 1 83 ? -3.460 11.094 5.320 1.00 84.44 83 ARG A C 1
ATOM 633 O O . ARG A 1 83 ? -4.184 11.535 6.207 1.00 84.44 83 ARG A O 1
ATOM 640 N N . GLN A 1 84 ? -3.933 10.677 4.144 1.00 84.75 84 GLN A N 1
ATOM 641 C CA . GLN A 1 84 ? -5.369 10.673 3.844 1.00 84.75 84 GLN A CA 1
ATOM 642 C C . GLN A 1 84 ? -6.159 9.711 4.748 1.00 84.75 84 GLN A C 1
ATOM 644 O O . GLN A 1 84 ? -7.360 9.880 4.920 1.00 84.75 84 GLN A O 1
ATOM 649 N N . TYR A 1 85 ? -5.480 8.734 5.363 1.00 80.25 85 TYR A N 1
ATOM 650 C CA . TYR A 1 85 ? -6.071 7.780 6.303 1.00 80.25 85 TYR A CA 1
ATOM 651 C C . TYR A 1 85 ? -5.871 8.173 7.776 1.00 80.25 85 TYR A C 1
ATOM 653 O O . TYR A 1 85 ? -6.403 7.508 8.663 1.00 80.25 85 TYR A O 1
ATOM 661 N N . GLY A 1 86 ? -5.110 9.237 8.062 1.00 78.56 86 GLY A N 1
ATOM 662 C CA . GLY A 1 86 ? -4.906 9.749 9.417 1.00 78.56 86 GLY A CA 1
ATOM 663 C C . GLY A 1 86 ? -3.606 10.535 9.605 1.00 78.56 86 GLY A C 1
ATOM 664 O O . GLY A 1 86 ? -2.623 10.352 8.891 1.00 78.56 86 GLY A O 1
ATOM 665 N N . ALA A 1 87 ? -3.579 11.413 10.611 1.00 70.31 87 ALA A N 1
ATOM 666 C CA . ALA A 1 87 ? -2.467 12.345 10.833 1.00 70.31 87 ALA A CA 1
ATOM 667 C C . ALA A 1 87 ? -1.202 11.698 11.443 1.00 70.31 87 ALA A C 1
ATOM 669 O O . ALA A 1 87 ? -0.085 12.145 11.173 1.00 70.31 87 ALA A O 1
ATOM 670 N N . ASN A 1 88 ? -1.359 10.631 12.236 1.00 74.69 88 ASN A N 1
ATOM 671 C CA . ASN A 1 88 ? -0.269 9.975 12.967 1.00 74.69 88 ASN A CA 1
ATOM 672 C C . ASN A 1 88 ? 0.281 8.774 12.189 1.00 74.69 88 ASN A C 1
ATOM 674 O O . ASN A 1 88 ? -0.074 7.631 12.471 1.00 74.69 88 ASN A O 1
ATOM 678 N N . VAL A 1 89 ? 1.138 9.048 11.202 1.00 73.25 89 VAL A N 1
ATOM 679 C CA . VAL A 1 89 ? 1.783 8.020 10.369 1.00 73.25 89 VAL A CA 1
ATOM 680 C C . VAL A 1 89 ? 3.179 7.699 10.904 1.00 73.25 89 VAL A C 1
ATOM 682 O O . VAL A 1 89 ? 4.086 8.535 10.821 1.00 73.25 89 VAL A O 1
ATOM 685 N N . THR A 1 90 ? 3.381 6.469 11.373 1.00 78.38 90 THR A N 1
ATOM 686 C CA . THR A 1 90 ? 4.714 5.909 11.643 1.00 78.38 90 THR A CA 1
ATOM 687 C C . THR A 1 90 ? 5.134 5.031 10.473 1.00 78.38 90 THR A C 1
ATOM 689 O O . THR A 1 90 ? 4.345 4.226 9.986 1.00 78.38 90 THR A O 1
ATOM 692 N N . ASN A 1 91 ? 6.372 5.190 10.005 1.00 72.88 91 ASN A N 1
ATOM 693 C CA . ASN A 1 91 ? 6.863 4.527 8.803 1.00 72.88 91 ASN A CA 1
ATOM 694 C C . ASN A 1 91 ? 8.084 3.652 9.114 1.00 72.88 91 ASN A C 1
ATOM 696 O O . ASN A 1 91 ? 9.066 4.135 9.680 1.00 72.88 91 ASN A O 1
ATOM 700 N N . ARG A 1 92 ? 8.038 2.386 8.685 1.00 74.44 92 ARG A N 1
ATOM 701 C CA . ARG A 1 92 ? 9.197 1.499 8.617 1.00 74.44 92 ARG A CA 1
ATOM 702 C C . ARG A 1 92 ? 9.360 0.946 7.200 1.00 74.44 92 ARG A C 1
ATOM 704 O O . ARG A 1 92 ? 8.565 0.127 6.734 1.00 74.44 92 ARG A O 1
ATOM 711 N N . ARG A 1 93 ? 10.446 1.341 6.534 1.00 71.38 93 A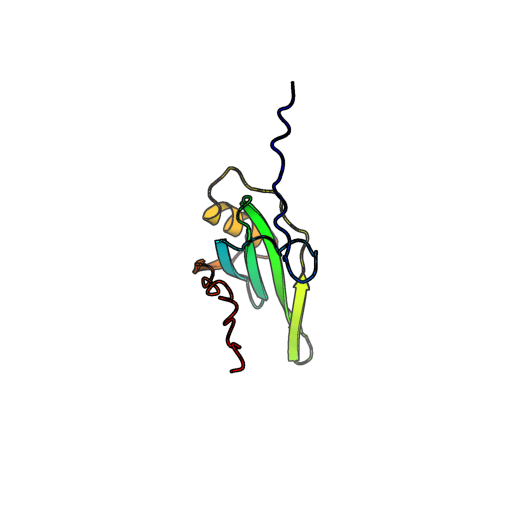RG A N 1
ATOM 712 C CA . ARG A 1 93 ? 10.880 0.751 5.262 1.00 71.38 93 ARG A CA 1
ATOM 713 C C . ARG A 1 93 ? 11.561 -0.587 5.517 1.00 71.38 93 ARG A C 1
ATOM 715 O O . ARG A 1 93 ? 12.440 -0.673 6.372 1.00 71.38 93 ARG A O 1
ATOM 722 N N . THR A 1 94 ? 11.195 -1.610 4.754 1.00 71.44 94 THR A N 1
ATOM 723 C CA . THR A 1 94 ? 11.939 -2.872 4.710 1.00 71.44 94 THR A CA 1
ATOM 724 C C . THR A 1 94 ? 12.280 -3.161 3.249 1.00 71.44 94 THR A C 1
ATOM 726 O O . THR A 1 94 ? 11.360 -3.242 2.435 1.00 71.44 94 THR A O 1
ATOM 729 N N . PRO A 1 95 ? 13.569 -3.297 2.882 1.00 65.81 95 PRO A N 1
ATOM 730 C CA . PRO A 1 95 ? 13.932 -3.769 1.550 1.00 65.81 95 PRO A CA 1
ATOM 731 C C . PRO A 1 95 ? 13.175 -5.062 1.262 1.00 65.81 95 PRO A C 1
ATOM 733 O O . PRO A 1 95 ? 13.050 -5.897 2.166 1.00 65.81 95 PRO A O 1
ATOM 736 N N . ALA A 1 96 ? 12.659 -5.228 0.042 1.00 60.44 96 ALA A N 1
ATOM 737 C CA . ALA A 1 96 ? 12.012 -6.482 -0.309 1.00 60.44 96 ALA A CA 1
ATOM 738 C C . ALA A 1 96 ? 13.006 -7.611 -0.026 1.00 60.44 96 ALA A C 1
ATOM 740 O O . ALA A 1 96 ? 14.171 -7.550 -0.441 1.00 60.44 96 ALA A O 1
ATOM 741 N N . ARG A 1 97 ? 12.576 -8.614 0.750 1.00 51.34 97 ARG A N 1
ATOM 742 C CA . ARG A 1 97 ? 13.369 -9.828 0.922 1.00 51.34 97 ARG A CA 1
ATOM 743 C C . ARG A 1 97 ? 13.558 -10.350 -0.493 1.00 51.34 97 ARG A C 1
ATOM 745 O O . ARG A 1 97 ? 12.564 -10.688 -1.128 1.00 51.34 97 ARG A O 1
ATOM 752 N N . ARG A 1 98 ? 14.797 -10.356 -1.004 1.00 46.88 98 ARG A N 1
ATOM 753 C CA . ARG A 1 98 ? 15.105 -11.077 -2.238 1.00 46.88 98 ARG A CA 1
ATOM 754 C C . ARG A 1 98 ? 14.630 -12.494 -1.971 1.00 46.88 98 ARG A C 1
ATOM 756 O O . ARG A 1 98 ? 15.243 -13.199 -1.169 1.00 46.88 98 ARG A O 1
ATOM 763 N N . PHE A 1 99 ? 13.494 -12.877 -2.544 1.00 42.47 99 PHE A N 1
ATOM 764 C CA . PHE A 1 99 ? 13.229 -14.288 -2.707 1.00 42.47 99 PHE A CA 1
ATOM 765 C C . PHE A 1 99 ? 14.429 -14.764 -3.520 1.00 42.47 99 PHE A C 1
ATOM 767 O O . PHE A 1 99 ? 14.697 -14.163 -4.567 1.00 42.47 99 PHE A O 1
ATOM 774 N N . PRO A 1 100 ? 15.246 -15.707 -3.013 1.00 38.97 100 PRO A N 1
ATOM 775 C CA . PRO A 1 100 ? 16.208 -16.332 -3.895 1.00 38.97 100 PRO A CA 1
ATOM 776 C C . PRO A 1 100 ? 15.392 -16.772 -5.104 1.00 38.97 100 PRO A C 1
ATOM 778 O O . PRO A 1 100 ? 14.314 -17.354 -4.927 1.00 38.97 100 PRO A O 1
ATOM 781 N N . ALA A 1 101 ? 15.851 -16.387 -6.301 1.00 40.19 101 ALA A N 1
ATOM 782 C CA . ALA A 1 101 ? 15.336 -16.961 -7.531 1.00 40.19 101 ALA A CA 1
ATOM 783 C C . ALA A 1 101 ? 15.168 -18.447 -7.239 1.00 40.19 101 ALA A C 1
ATOM 785 O O . ALA A 1 101 ? 16.077 -19.046 -6.653 1.00 40.19 101 ALA A O 1
ATOM 786 N N . GLN A 1 102 ? 13.982 -18.994 -7.497 1.00 42.81 102 GLN A N 1
ATOM 787 C CA . GLN A 1 102 ? 13.806 -20.430 -7.424 1.00 42.81 102 GLN A CA 1
ATOM 788 C C . GLN A 1 102 ? 14.790 -20.988 -8.445 1.00 42.81 102 GLN A C 1
ATOM 790 O O . GLN A 1 102 ? 14.493 -21.064 -9.632 1.00 42.81 102 GLN A O 1
ATOM 795 N N . THR A 1 103 ? 16.010 -21.289 -8.003 1.00 36.53 103 THR A N 1
ATOM 796 C CA . THR A 1 103 ? 16.902 -22.164 -8.720 1.00 36.53 103 THR A CA 1
ATOM 797 C C . THR A 1 103 ? 16.086 -23.430 -8.753 1.00 36.53 103 THR A C 1
ATOM 799 O O . THR A 1 103 ? 15.910 -24.073 -7.715 1.00 36.53 103 THR A O 1
ATOM 802 N N . ALA A 1 104 ? 15.474 -23.710 -9.902 1.00 41.97 104 ALA A N 1
ATOM 803 C CA . ALA A 1 104 ? 14.962 -25.025 -10.187 1.00 41.97 104 ALA A CA 1
ATOM 804 C C . ALA A 1 104 ? 16.128 -25.954 -9.863 1.00 41.97 104 ALA A C 1
ATOM 806 O O . ALA A 1 104 ? 17.135 -25.988 -10.573 1.00 41.97 104 ALA A O 1
ATOM 807 N N . SER A 1 105 ? 16.053 -26.602 -8.702 1.00 39.06 105 SER A N 1
ATOM 808 C CA . SER A 1 105 ? 16.949 -27.682 -8.352 1.00 39.06 105 SER A CA 1
ATOM 809 C C . SER A 1 105 ? 16.536 -28.794 -9.297 1.00 39.06 105 SER A C 1
ATOM 811 O O . SER A 1 105 ? 15.649 -29.592 -9.005 1.00 39.06 105 SER A O 1
ATOM 813 N N . SER A 1 106 ? 17.094 -28.743 -10.505 1.00 43.62 106 SER A N 1
ATOM 814 C CA . SER A 1 106 ? 16.991 -29.796 -11.493 1.00 43.62 106 SER A CA 1
ATOM 815 C C . SER A 1 106 ? 17.832 -30.944 -10.957 1.00 43.62 106 SER A C 1
ATOM 817 O O . SER A 1 106 ? 19.002 -31.099 -11.289 1.00 43.62 106 SER A O 1
ATOM 819 N N . ASN A 1 107 ? 17.258 -31.679 -10.011 1.00 51.38 107 ASN A N 1
ATOM 820 C CA . ASN A 1 107 ? 17.836 -32.887 -9.465 1.00 51.38 107 ASN A CA 1
ATOM 821 C C . ASN A 1 107 ? 17.046 -34.061 -10.042 1.00 51.38 107 ASN A C 1
ATOM 823 O O . ASN A 1 107 ? 16.098 -34.547 -9.425 1.00 51.38 107 ASN A O 1
ATOM 827 N N . ARG A 1 108 ? 17.418 -34.490 -11.253 1.00 39.88 108 ARG A N 1
ATOM 828 C CA . ARG A 1 108 ? 17.245 -35.879 -11.699 1.00 39.88 108 ARG A CA 1
ATOM 829 C C . ARG A 1 108 ? 18.014 -36.147 -12.992 1.00 39.88 108 ARG A C 1
ATOM 831 O O . ARG A 1 108 ? 17.505 -35.920 -14.082 1.00 39.88 108 ARG A O 1
ATOM 838 N N . THR A 1 109 ? 19.203 -36.716 -12.849 1.00 37.53 109 THR A N 1
ATOM 839 C CA . THR A 1 109 ? 19.678 -37.722 -13.803 1.00 37.53 109 THR A CA 1
ATOM 840 C C . THR A 1 109 ? 19.358 -39.071 -13.162 1.00 37.53 109 THR A C 1
ATOM 842 O O . THR A 1 109 ? 19.879 -39.337 -12.076 1.00 37.53 109 THR A O 1
ATOM 845 N N . PRO A 1 110 ? 18.445 -39.888 -13.709 1.00 52.19 110 PRO A N 1
ATOM 846 C CA . PRO A 1 110 ? 18.434 -41.308 -13.416 1.00 52.19 110 PRO A CA 1
ATOM 847 C C . PRO A 1 110 ? 19.427 -42.007 -14.356 1.00 52.19 110 PRO A C 1
ATOM 849 O O . PRO A 1 110 ? 19.308 -41.850 -15.566 1.00 52.19 110 PRO A O 1
ATOM 852 N N . GLU A 1 111 ? 20.353 -42.737 -13.731 1.00 38.66 111 GLU A N 1
ATOM 853 C CA . GLU A 1 111 ? 21.293 -43.745 -14.268 1.00 38.66 111 GLU A CA 1
ATOM 854 C C . GLU A 1 111 ? 22.288 -43.344 -15.371 1.00 38.66 111 GLU A C 1
ATOM 856 O O . GLU A 1 111 ? 21.893 -43.010 -16.508 1.00 38.66 111 GLU A O 1
#

Radius of gyration: 18.45 Å; chains: 1; bounding box: 37×56×49 Å